Protein AF-A0A7C6TIT9-F1 (afdb_monomer_lite)

Secondary structure (DSSP, 8-state):
-----GGGTTTTHHHHHHHHHHHHHHHTT---------TT-HHHHHHHHTTT---------PPP-

Sequence (65 aa):
NLITRPDLRRRGAGRSVTAAAAALLAQRGVRSYLVDIESSNEASLGLFDSLGATVRHRSWYAEAR

Foldseek 3Di:
DQDDDPVCPPVCPSVVVVVVVVVVCVVVVNPDDDDDDDPPPVSVVVSVVVVVDDDPDDDDDDDDD

Radius of gyration: 13.64 Å; chains: 1; bounding box: 38×26×29 Å

pLDDT: mean 95.51, std 4.99, range [65.06, 98.5]

Structure (mmCIF, N/CA/C/O backbone):
data_AF-A0A7C6TIT9-F1
#
_entry.id   AF-A0A7C6TIT9-F1
#
loop_
_atom_site.group_PDB
_atom_site.id
_atom_site.type_symbol
_atom_site.label_atom_id
_atom_site.label_alt_id
_atom_site.label_comp_id
_atom_site.label_asym_id
_atom_site.label_entity_id
_atom_site.label_seq_id
_atom_site.pdbx_PDB_ins_code
_atom_site.Cartn_x
_atom_site.Cartn_y
_atom_site.Cartn_z
_atom_site.occupancy
_atom_site.B_iso_or_equiv
_atom_site.auth_seq_id
_atom_site.auth_comp_id
_atom_site.auth_asym_id
_atom_site.auth_atom_id
_atom_site.pdbx_PDB_model_num
ATOM 1 N N . ASN A 1 1 ? 4.012 -6.765 3.555 1.00 86.56 1 ASN A N 1
ATOM 2 C CA . ASN A 1 1 ? 4.254 -7.037 2.123 1.00 86.56 1 ASN A CA 1
ATOM 3 C C . ASN A 1 1 ? 2.910 -7.336 1.461 1.00 86.56 1 ASN A C 1
ATOM 5 O O . ASN A 1 1 ? 2.183 -8.168 1.992 1.00 86.56 1 ASN A O 1
ATOM 9 N N . LEU A 1 2 ? 2.549 -6.624 0.388 1.00 94.06 2 LEU A N 1
ATOM 10 C CA . LEU A 1 2 ? 1.301 -6.819 -0.361 1.00 94.06 2 LEU A CA 1
ATOM 11 C C . LEU A 1 2 ? 1.636 -7.428 -1.723 1.00 94.06 2 LEU A C 1
ATOM 13 O O . LEU A 1 2 ? 2.282 -6.789 -2.546 1.00 94.06 2 LEU A O 1
ATOM 17 N N . ILE A 1 3 ? 1.165 -8.647 -1.973 1.00 95.69 3 ILE A N 1
ATOM 18 C CA . ILE A 1 3 ? 1.417 -9.369 -3.221 1.00 95.69 3 ILE A CA 1
ATOM 19 C C . ILE A 1 3 ? 0.078 -9.852 -3.762 1.00 95.69 3 ILE A C 1
ATOM 21 O O . ILE A 1 3 ? -0.682 -10.519 -3.063 1.00 95.69 3 ILE A O 1
ATOM 25 N N . THR A 1 4 ? -0.216 -9.526 -5.020 1.00 96.00 4 THR A N 1
ATOM 26 C CA . THR A 1 4 ? -1.388 -10.069 -5.717 1.00 96.00 4 THR A CA 1
ATOM 27 C C . THR A 1 4 ? -0.943 -11.210 -6.618 1.00 96.00 4 THR A C 1
ATOM 29 O O . THR A 1 4 ? -0.108 -11.002 -7.509 1.00 96.00 4 THR A O 1
ATOM 32 N N . ARG A 1 5 ? -1.512 -12.404 -6.405 1.00 96.12 5 ARG A N 1
ATOM 33 C CA . ARG A 1 5 ? -1.275 -13.554 -7.285 1.00 96.12 5 ARG A CA 1
ATOM 34 C C . ARG A 1 5 ? -1.567 -13.174 -8.746 1.00 96.12 5 ARG A C 1
ATOM 36 O O . ARG A 1 5 ? -2.541 -12.451 -8.974 1.00 96.12 5 ARG A O 1
ATOM 43 N N . PRO A 1 6 ? -0.763 -13.625 -9.729 1.00 96.50 6 PRO A N 1
ATOM 44 C CA . PRO A 1 6 ? -0.926 -13.230 -11.129 1.00 96.50 6 PRO A CA 1
ATOM 45 C C . PRO A 1 6 ? -2.345 -13.409 -11.685 1.00 96.50 6 PRO A C 1
ATOM 47 O O . PRO A 1 6 ? -2.861 -12.499 -12.327 1.00 96.50 6 PRO A O 1
ATOM 50 N N . ASP A 1 7 ? -3.005 -14.516 -11.349 1.00 97.62 7 ASP A N 1
ATOM 51 C CA . ASP A 1 7 ? -4.375 -14.879 -11.743 1.00 97.62 7 ASP A CA 1
ATOM 52 C C . ASP A 1 7 ? -5.478 -14.002 -11.112 1.00 97.62 7 ASP A C 1
ATOM 54 O O . ASP A 1 7 ? -6.633 -14.012 -11.542 1.00 97.62 7 ASP A O 1
ATOM 58 N N . LEU A 1 8 ? -5.133 -13.206 -10.099 1.00 96.38 8 LEU A N 1
ATOM 59 C CA . LEU A 1 8 ? -6.043 -12.289 -9.407 1.00 96.38 8 LEU A CA 1
ATOM 60 C C . LEU A 1 8 ? -5.761 -10.813 -9.725 1.00 96.38 8 LEU A C 1
ATOM 62 O O . LEU A 1 8 ? -6.429 -9.917 -9.193 1.00 96.38 8 LEU A O 1
ATOM 66 N N . ARG A 1 9 ? -4.775 -10.524 -10.581 1.00 95.62 9 ARG A N 1
ATOM 67 C CA . ARG A 1 9 ? -4.424 -9.148 -10.953 1.00 95.62 9 ARG A CA 1
ATOM 68 C C . ARG A 1 9 ? -5.555 -8.483 -11.727 1.00 95.62 9 ARG A C 1
ATOM 70 O O . ARG A 1 9 ? -6.297 -9.129 -12.451 1.00 95.62 9 ARG A O 1
ATOM 77 N N . ARG A 1 10 ? -5.684 -7.162 -11.549 1.00 95.12 10 ARG A N 1
ATOM 78 C CA . ARG A 1 10 ? -6.714 -6.312 -12.186 1.00 95.12 10 ARG A CA 1
ATOM 79 C C . ARG A 1 10 ? -8.167 -6.742 -11.917 1.00 95.12 10 ARG A C 1
ATOM 81 O O . ARG A 1 10 ? -9.077 -6.253 -12.569 1.00 95.12 10 ARG A O 1
ATOM 88 N N . ARG A 1 11 ? -8.391 -7.574 -10.894 1.00 96.69 11 ARG A N 1
ATOM 89 C CA . ARG A 1 11 ? -9.719 -8.017 -10.427 1.00 96.69 11 ARG A CA 1
ATOM 90 C C . ARG A 1 11 ? -10.099 -7.442 -9.059 1.00 96.69 11 ARG A C 1
ATOM 92 O O . ARG A 1 11 ? -10.963 -7.968 -8.374 1.00 96.69 11 ARG A O 1
ATOM 99 N N . GLY A 1 12 ? -9.405 -6.391 -8.620 1.00 96.75 12 GLY A N 1
ATOM 100 C CA . GLY A 1 12 ? -9.676 -5.716 -7.346 1.00 96.75 12 GLY A CA 1
ATOM 101 C C . GLY A 1 12 ? -9.109 -6.394 -6.093 1.00 96.75 12 GLY A C 1
ATOM 102 O O . GLY A 1 12 ? -9.220 -5.814 -5.018 1.00 96.75 12 GLY A O 1
ATOM 103 N N . ALA A 1 13 ? -8.443 -7.551 -6.200 1.00 97.19 13 ALA A N 1
ATOM 104 C CA . ALA A 1 13 ? -7.916 -8.284 -5.041 1.00 97.19 13 ALA A CA 1
ATOM 105 C C . ALA A 1 13 ? -6.976 -7.434 -4.161 1.00 97.19 13 ALA A C 1
ATOM 107 O O . ALA A 1 13 ? -7.202 -7.314 -2.958 1.00 97.19 13 ALA A O 1
ATOM 108 N N . GLY A 1 14 ? -5.981 -6.771 -4.765 1.00 97.25 14 GLY A N 1
ATOM 109 C CA . GLY A 1 14 ? -5.074 -5.875 -4.038 1.00 97.25 14 GLY A CA 1
ATOM 110 C C . GLY A 1 14 ? -5.811 -4.730 -3.337 1.00 97.25 14 GLY A C 1
ATOM 111 O O . GLY A 1 14 ? -5.575 -4.478 -2.162 1.00 97.25 14 GLY A O 1
ATOM 112 N N . ARG A 1 15 ? -6.783 -4.104 -4.017 1.00 97.81 15 ARG A N 1
ATOM 113 C CA . ARG A 1 15 ? -7.618 -3.037 -3.443 1.00 97.81 15 ARG A CA 1
ATOM 114 C C . ARG A 1 15 ? -8.417 -3.525 -2.237 1.00 97.81 15 ARG A C 1
ATOM 116 O O . ARG A 1 15 ? -8.435 -2.846 -1.216 1.00 97.81 15 ARG A O 1
ATOM 123 N N . SER A 1 16 ? -9.056 -4.687 -2.351 1.00 97.88 16 SER A N 1
ATOM 124 C CA . SER A 1 16 ? -9.877 -5.255 -1.278 1.00 97.88 16 SER A CA 1
ATOM 125 C C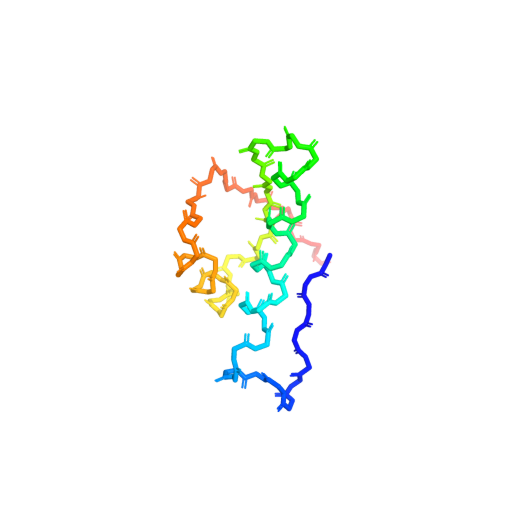 . SER A 1 16 ? -9.049 -5.537 -0.026 1.00 97.88 16 SER A C 1
ATOM 127 O O . SER A 1 16 ? -9.464 -5.183 1.075 1.00 97.88 16 SER A O 1
ATOM 129 N N . VAL A 1 17 ? -7.868 -6.140 -0.190 1.00 97.38 17 VAL A N 1
ATOM 130 C CA . VAL A 1 17 ? -6.973 -6.448 0.934 1.00 97.38 17 VAL A CA 1
ATOM 131 C C . VAL A 1 17 ? -6.446 -5.167 1.581 1.00 97.38 17 VAL A C 1
ATOM 133 O O . VAL A 1 17 ? -6.509 -5.040 2.803 1.00 97.38 17 VAL A O 1
ATOM 136 N N . THR A 1 18 ? -5.982 -4.194 0.791 1.00 97.62 18 THR A N 1
ATOM 137 C CA . THR A 1 18 ? -5.479 -2.920 1.330 1.00 97.62 18 THR A CA 1
ATOM 138 C C . THR A 1 18 ? -6.565 -2.150 2.077 1.00 97.62 18 THR A C 1
ATOM 140 O O . THR A 1 18 ? -6.312 -1.649 3.170 1.00 97.62 18 THR A O 1
ATOM 143 N N . ALA A 1 19 ? -7.787 -2.090 1.538 1.00 96.69 19 ALA A N 1
ATOM 144 C CA . ALA A 1 19 ? -8.906 -1.420 2.196 1.00 96.69 19 ALA A CA 1
ATOM 145 C C . ALA A 1 19 ? -9.277 -2.093 3.529 1.00 96.69 19 ALA A C 1
ATOM 147 O O . ALA A 1 19 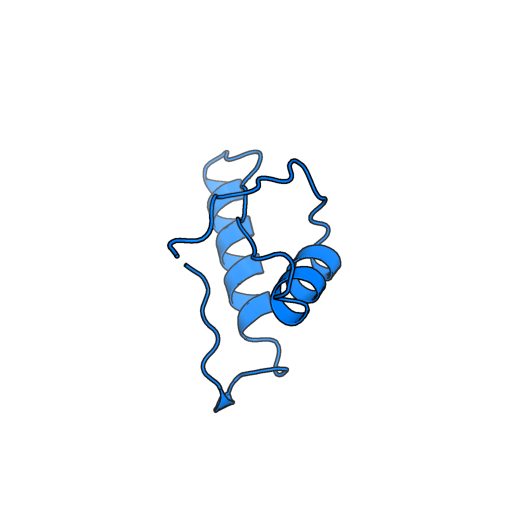? -9.464 -1.406 4.532 1.00 96.69 19 ALA A O 1
ATOM 148 N N . ALA A 1 20 ? -9.318 -3.430 3.566 1.00 97.69 20 ALA A N 1
ATOM 149 C CA . ALA A 1 20 ? -9.575 -4.176 4.796 1.00 97.69 20 ALA A CA 1
ATOM 150 C C . ALA A 1 20 ? -8.475 -3.950 5.848 1.00 97.69 20 ALA A C 1
ATOM 152 O O . ALA A 1 20 ? -8.773 -3.745 7.025 1.00 97.69 20 ALA A O 1
ATOM 153 N N . ALA A 1 21 ? -7.207 -3.922 5.427 1.00 97.31 21 ALA A N 1
ATOM 154 C CA . ALA A 1 21 ? -6.089 -3.618 6.315 1.00 97.31 21 ALA A CA 1
ATOM 155 C C . ALA A 1 21 ? -6.171 -2.187 6.872 1.00 97.31 21 ALA A C 1
ATOM 157 O O . ALA A 1 21 ? -6.007 -1.991 8.075 1.00 97.31 21 ALA A O 1
ATOM 158 N N . ALA A 1 22 ? -6.484 -1.197 6.031 1.00 96.50 22 ALA A N 1
ATOM 159 C CA . ALA A 1 22 ? -6.661 0.189 6.459 1.00 96.50 22 ALA A CA 1
ATOM 160 C C . ALA A 1 22 ? -7.812 0.338 7.470 1.00 96.50 22 ALA A C 1
ATOM 162 O O . ALA A 1 22 ? -7.643 0.992 8.499 1.00 96.50 22 ALA A O 1
ATOM 163 N N . ALA A 1 23 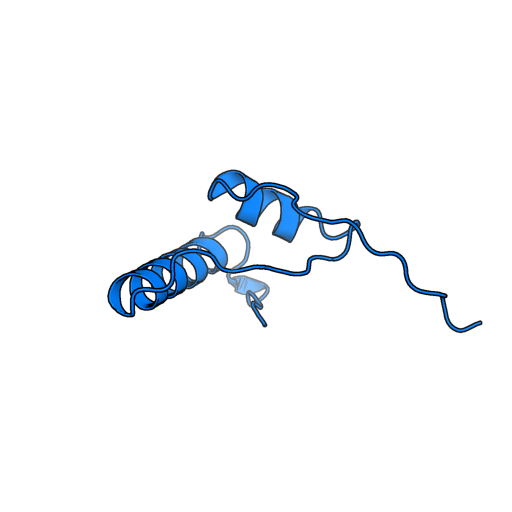? -8.949 -0.323 7.227 1.00 97.19 23 ALA A N 1
ATOM 164 C CA . ALA A 1 23 ? -10.073 -0.347 8.161 1.00 97.19 23 ALA A CA 1
ATOM 165 C C . ALA A 1 23 ? -9.689 -0.971 9.514 1.00 97.19 23 ALA A C 1
ATOM 167 O O . ALA A 1 23 ? -10.008 -0.415 10.565 1.00 97.19 23 ALA A O 1
ATOM 168 N N . LEU A 1 24 ? -8.948 -2.084 9.501 1.00 98.19 24 LEU A N 1
ATOM 169 C CA . LEU A 1 24 ? -8.454 -2.729 10.719 1.00 98.19 24 LEU A CA 1
ATOM 170 C C . LEU A 1 24 ? -7.490 -1.827 11.508 1.00 98.19 24 LEU A C 1
ATOM 172 O O . LEU A 1 24 ? -7.550 -1.778 12.735 1.00 98.19 24 LEU A O 1
ATOM 176 N N . LEU A 1 25 ? -6.599 -1.112 10.818 1.00 97.81 25 LEU A N 1
ATOM 177 C CA . LEU A 1 25 ? -5.683 -0.155 11.442 1.00 97.81 25 LEU A CA 1
ATOM 178 C C . LEU A 1 25 ? -6.449 1.005 12.093 1.00 97.81 25 LEU A C 1
ATOM 180 O O . LEU A 1 25 ? -6.172 1.349 13.243 1.00 97.81 25 LEU A O 1
ATOM 184 N N . ALA A 1 26 ? -7.454 1.550 11.404 1.00 97.69 26 ALA A N 1
ATOM 185 C CA . ALA A 1 26 ? -8.292 2.624 11.932 1.00 97.69 26 ALA A CA 1
ATOM 186 C C . ALA A 1 26 ? -9.040 2.202 13.209 1.00 97.69 26 ALA A C 1
ATOM 188 O O . ALA A 1 26 ? -9.038 2.940 14.193 1.00 97.69 26 ALA A O 1
ATOM 189 N N . GLN A 1 27 ? -9.594 0.983 13.244 1.00 98.50 27 GLN A N 1
ATOM 190 C CA . GLN A 1 27 ? -10.236 0.420 14.444 1.00 98.50 27 GLN A CA 1
ATOM 191 C C . GLN A 1 27 ? -9.281 0.307 15.643 1.00 98.50 27 GLN A C 1
ATOM 193 O O . GLN A 1 27 ? -9.720 0.315 16.789 1.00 98.50 27 GLN A O 1
ATOM 198 N N . ARG A 1 28 ? -7.971 0.225 15.390 1.00 98.31 28 ARG A N 1
ATOM 199 C CA . ARG A 1 28 ? -6.91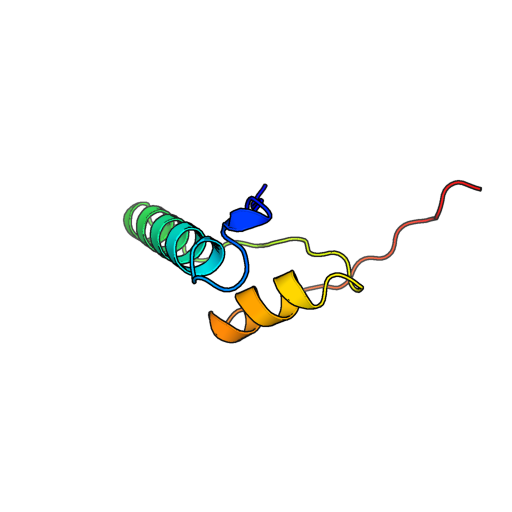7 0.168 16.413 1.00 98.31 28 ARG A CA 1
ATOM 200 C C . ARG A 1 28 ? -6.340 1.543 16.766 1.00 98.31 28 ARG A C 1
ATOM 202 O O . ARG A 1 28 ? -5.328 1.616 17.455 1.00 98.31 28 ARG A O 1
ATOM 209 N N . GLY A 1 29 ? -6.948 2.629 16.288 1.00 98.50 29 GLY A N 1
ATOM 210 C CA . GLY A 1 29 ? -6.509 3.998 16.570 1.00 98.50 29 GLY A CA 1
ATOM 211 C C . GLY A 1 29 ? -5.280 4.452 15.775 1.00 98.50 29 GLY A C 1
ATOM 212 O O . GLY A 1 29 ? -4.702 5.498 16.077 1.00 98.50 29 GLY A O 1
ATOM 213 N N . VAL A 1 30 ? -4.866 3.702 14.749 1.00 98.44 30 VAL A N 1
ATOM 214 C CA . VAL A 1 30 ? -3.762 4.103 13.870 1.00 98.44 30 VAL A CA 1
ATOM 215 C C . VAL A 1 30 ? -4.240 5.222 12.946 1.00 98.44 30 VAL A C 1
ATOM 217 O O . VAL A 1 30 ? -5.225 5.070 12.228 1.00 98.44 30 VAL A O 1
ATOM 220 N N . ARG A 1 31 ? -3.526 6.354 12.951 1.00 96.38 31 ARG A N 1
ATOM 221 C CA . ARG A 1 31 ? -3.901 7.558 12.183 1.00 96.38 31 ARG A CA 1
ATOM 222 C C . ARG A 1 31 ? -3.295 7.616 10.784 1.00 96.38 31 ARG A C 1
ATOM 224 O O . ARG A 1 31 ? -3.811 8.318 9.921 1.00 96.38 31 ARG A O 1
ATOM 231 N N . SER A 1 32 ? -2.193 6.908 10.566 1.00 95.56 32 SER A N 1
ATOM 232 C CA . SER A 1 32 ? -1.502 6.846 9.283 1.00 95.56 32 SER A CA 1
ATOM 233 C C . SER A 1 32 ? -0.689 5.559 9.174 1.00 95.56 32 SER A C 1
ATOM 235 O O . SER A 1 32 ? -0.225 5.013 10.174 1.00 95.56 32 SER A O 1
ATOM 237 N N . TYR A 1 33 ? -0.515 5.082 7.946 1.00 95.75 33 TYR A N 1
ATOM 238 C CA . TYR A 1 33 ? 0.407 4.007 7.597 1.00 95.75 33 TYR A CA 1
ATOM 239 C C . TYR A 1 33 ? 1.203 4.422 6.360 1.00 95.75 33 TYR A C 1
ATOM 241 O O . TYR A 1 33 ? 0.772 5.289 5.597 1.00 95.75 33 TYR A O 1
ATOM 249 N N . LEU A 1 34 ? 2.371 3.816 6.183 1.00 96.38 34 LEU A N 1
ATOM 250 C CA . LEU A 1 34 ? 3.243 4.048 5.039 1.00 96.38 34 LEU A CA 1
ATOM 251 C C . LEU A 1 34 ? 3.363 2.769 4.219 1.00 96.38 34 LEU A C 1
ATOM 253 O O . LEU A 1 34 ? 3.226 1.661 4.743 1.00 96.38 34 LEU A O 1
ATOM 257 N N . VAL A 1 35 ? 3.611 2.948 2.927 1.00 96.62 35 VAL A N 1
ATOM 258 C CA . VAL A 1 35 ? 3.959 1.875 2.005 1.00 96.62 35 VAL A CA 1
ATOM 259 C C . VAL A 1 35 ? 5.167 2.311 1.202 1.00 96.62 35 VAL A C 1
ATOM 261 O O . VAL A 1 35 ? 5.145 3.358 0.558 1.00 96.62 35 VAL A O 1
ATOM 264 N N . ASP A 1 36 ? 6.209 1.493 1.253 1.00 96.69 36 ASP A N 1
ATOM 265 C CA . ASP A 1 36 ? 7.390 1.684 0.428 1.00 96.69 36 ASP A CA 1
ATOM 266 C C . ASP A 1 36 ? 7.162 0.969 -0.899 1.00 96.69 36 ASP A C 1
ATOM 268 O O . ASP A 1 36 ? 6.816 -0.217 -0.945 1.00 96.69 36 ASP A O 1
ATOM 272 N N . ILE A 1 37 ? 7.284 1.724 -1.985 1.00 96.81 37 ILE A N 1
ATOM 273 C CA . ILE A 1 37 ? 7.008 1.261 -3.339 1.00 96.81 37 ILE A CA 1
ATOM 274 C C . ILE A 1 37 ? 8.195 1.657 -4.200 1.00 96.81 37 ILE A C 1
ATOM 276 O O . ILE A 1 37 ? 8.573 2.828 -4.233 1.00 96.81 37 ILE A O 1
ATOM 280 N N . GLU A 1 38 ? 8.755 0.680 -4.912 1.00 96.06 38 GLU A N 1
ATOM 281 C CA . GLU A 1 38 ? 9.766 0.958 -5.925 1.00 96.06 38 GLU A CA 1
ATOM 282 C C . GLU A 1 38 ? 9.204 1.924 -6.974 1.00 96.06 38 GLU A C 1
ATOM 284 O O . GLU A 1 38 ? 8.081 1.758 -7.454 1.00 96.06 38 GLU A O 1
ATOM 289 N N . SER A 1 39 ? 9.999 2.919 -7.351 1.00 96.31 39 SER A N 1
ATOM 290 C CA . SER A 1 39 ? 9.599 4.003 -8.250 1.00 96.31 39 SER A CA 1
ATOM 291 C C . SER A 1 39 ? 9.143 3.519 -9.632 1.00 96.31 39 SER A C 1
ATOM 293 O O . SER A 1 39 ? 8.297 4.160 -10.252 1.00 96.31 39 SER A O 1
ATOM 295 N N . SER A 1 40 ? 9.647 2.369 -10.085 1.00 96.62 40 SER A N 1
ATOM 296 C CA . SER A 1 40 ? 9.262 1.719 -11.343 1.00 96.62 40 SER A CA 1
ATOM 297 C C . SER A 1 40 ? 8.019 0.824 -11.233 1.00 96.62 40 SER A C 1
ATOM 299 O O . SER A 1 40 ? 7.521 0.323 -12.241 1.00 96.62 40 SER A O 1
ATOM 301 N N . ASN A 1 41 ? 7.474 0.607 -10.030 1.00 97.12 41 ASN A N 1
ATOM 302 C CA . ASN A 1 41 ? 6.298 -0.237 -9.821 1.00 97.12 41 ASN A CA 1
ATOM 303 C C . ASN A 1 41 ? 4.992 0.548 -10.027 1.00 97.12 41 ASN A C 1
ATOM 305 O O . ASN A 1 41 ? 4.222 0.783 -9.089 1.00 97.12 41 ASN A O 1
ATOM 309 N N . GLU A 1 42 ? 4.722 0.917 -11.278 1.00 97.56 42 GLU A N 1
ATOM 310 C CA . GLU A 1 42 ? 3.550 1.708 -11.683 1.00 97.56 42 GLU A CA 1
ATOM 311 C C . GLU A 1 42 ? 2.218 1.099 -11.225 1.00 97.56 42 GLU A C 1
ATOM 313 O O . GLU A 1 42 ? 1.296 1.815 -10.837 1.00 97.56 42 GLU A O 1
ATOM 318 N N . ALA A 1 43 ? 2.112 -0.233 -11.209 1.00 96.31 43 ALA A N 1
ATOM 319 C CA . ALA A 1 43 ? 0.897 -0.919 -10.781 1.00 96.31 43 ALA A CA 1
ATOM 320 C C . ALA A 1 43 ? 0.586 -0.684 -9.293 1.00 96.31 43 ALA A C 1
ATOM 322 O O . ALA A 1 43 ? -0.574 -0.460 -8.933 1.00 96.31 43 ALA A O 1
ATOM 323 N N . SER A 1 44 ? 1.606 -0.733 -8.432 1.00 97.56 44 SER A N 1
ATOM 324 C CA . SER A 1 44 ? 1.457 -0.428 -7.006 1.00 97.56 44 SER A CA 1
ATOM 325 C C . SER A 1 44 ? 1.223 1.061 -6.780 1.00 97.56 44 SER A C 1
ATOM 327 O O . SER A 1 44 ? 0.338 1.412 -6.001 1.00 97.56 44 SER A O 1
ATOM 329 N N . LEU A 1 45 ? 1.953 1.927 -7.492 1.00 97.81 45 LEU A N 1
ATOM 330 C CA . LEU A 1 45 ? 1.752 3.376 -7.428 1.00 97.81 45 LEU A CA 1
ATOM 331 C C . LEU A 1 45 ? 0.301 3.740 -7.767 1.00 97.81 45 LEU A C 1
ATOM 333 O O . LEU A 1 45 ? -0.366 4.377 -6.957 1.00 97.81 45 LEU A O 1
ATOM 337 N N . GLY A 1 46 ? -0.228 3.242 -8.887 1.00 97.19 46 GLY A N 1
ATOM 338 C CA . GLY A 1 46 ? -1.614 3.488 -9.291 1.00 97.19 46 GLY A CA 1
ATOM 339 C C . GLY A 1 46 ? -2.650 2.889 -8.334 1.00 97.19 46 GLY A C 1
ATOM 340 O O . GLY A 1 46 ? -3.710 3.476 -8.123 1.00 97.19 46 GLY A O 1
ATOM 341 N N . LEU A 1 47 ? -2.363 1.741 -7.706 1.00 97.50 47 LEU A N 1
ATOM 342 C CA . LEU A 1 47 ? -3.239 1.187 -6.670 1.00 97.50 47 LEU A CA 1
ATOM 343 C C . LEU A 1 47 ? -3.347 2.135 -5.471 1.00 97.50 47 LEU A C 1
ATOM 345 O O . LEU A 1 47 ? -4.461 2.438 -5.044 1.00 97.50 47 LEU A O 1
ATOM 349 N N . PHE A 1 48 ? -2.217 2.575 -4.919 1.00 98.00 48 PHE A N 1
ATOM 350 C CA . PHE A 1 48 ? -2.216 3.406 -3.716 1.00 98.00 48 PHE A CA 1
ATOM 351 C C . PHE A 1 48 ? -2.672 4.841 -3.994 1.00 98.00 48 PHE A C 1
ATOM 353 O O . PHE A 1 48 ? -3.403 5.393 -3.173 1.00 98.00 48 PHE A O 1
ATOM 360 N N . ASP A 1 49 ? -2.369 5.390 -5.170 1.00 97.69 49 ASP A N 1
ATOM 361 C CA . ASP A 1 49 ? -2.942 6.653 -5.650 1.00 97.69 49 ASP A CA 1
ATOM 362 C C . ASP A 1 49 ? -4.479 6.581 -5.709 1.00 97.69 49 ASP A C 1
ATOM 364 O O . ASP A 1 49 ? -5.172 7.400 -5.108 1.00 97.69 49 ASP A O 1
ATOM 368 N N . SER A 1 50 ? -5.040 5.503 -6.277 1.00 96.50 50 SER A N 1
ATOM 369 C CA . SER A 1 50 ? -6.501 5.298 -6.320 1.00 96.50 50 SER A CA 1
ATOM 370 C C . SER A 1 50 ? -7.166 5.135 -4.943 1.00 96.50 50 SER A C 1
ATOM 372 O O . SER A 1 50 ? -8.392 5.206 -4.832 1.00 96.50 50 SER A O 1
ATOM 374 N N . LEU A 1 51 ? -6.371 4.879 -3.901 1.00 95.75 51 LEU A N 1
ATOM 375 C CA . LEU A 1 51 ? -6.801 4.778 -2.506 1.00 95.75 51 LEU A 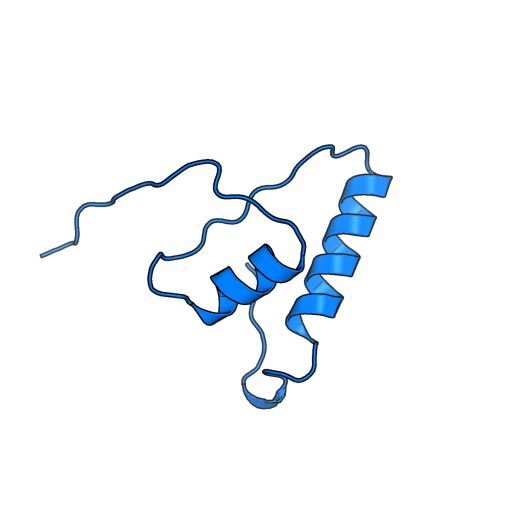CA 1
ATOM 376 C C . LEU A 1 51 ? -6.579 6.084 -1.724 1.00 95.75 51 LEU A C 1
ATOM 378 O O . LEU A 1 51 ? -6.835 6.116 -0.521 1.00 95.75 51 LEU A O 1
ATOM 382 N N . GLY A 1 52 ? -6.126 7.151 -2.388 1.00 96.44 52 GLY A N 1
ATOM 383 C CA . GLY A 1 52 ? -5.888 8.464 -1.788 1.00 96.44 52 GLY A CA 1
ATOM 384 C C . GLY A 1 52 ? -4.548 8.591 -1.062 1.00 96.44 52 GLY A C 1
ATOM 385 O O . GLY A 1 52 ? -4.367 9.524 -0.277 1.00 96.44 52 GLY A O 1
ATOM 386 N N . ALA A 1 53 ? -3.609 7.665 -1.281 1.00 97.19 53 ALA A N 1
ATOM 387 C CA . ALA A 1 53 ? -2.259 7.814 -0.757 1.00 97.19 53 ALA A CA 1
ATOM 388 C C . ALA A 1 53 ? -1.529 8.955 -1.476 1.00 97.19 53 ALA A C 1
ATOM 390 O O . ALA A 1 53 ? -1.721 9.194 -2.664 1.00 97.19 53 ALA A O 1
ATOM 391 N N . THR A 1 54 ? -0.64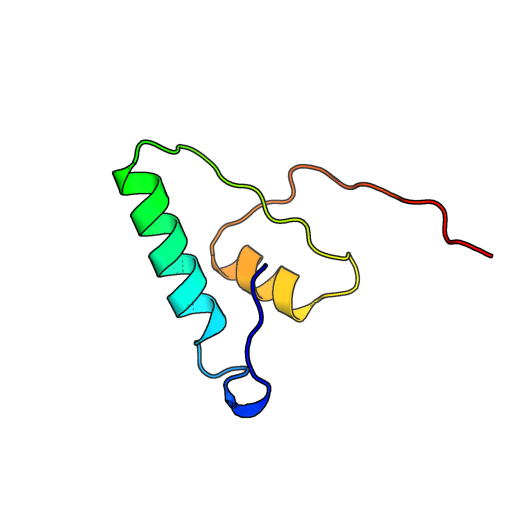5 9.638 -0.755 1.00 97.12 54 THR A N 1
ATOM 392 C CA . THR A 1 54 ? 0.210 10.691 -1.308 1.00 97.12 54 THR A CA 1
ATOM 393 C C . THR A 1 54 ? 1.672 10.382 -1.027 1.00 97.12 54 THR A C 1
ATOM 395 O O . THR A 1 54 ? 2.010 9.731 -0.034 1.00 97.12 54 THR A O 1
ATOM 398 N N . VAL A 1 55 ? 2.563 10.854 -1.902 1.00 96.94 55 VAL A N 1
ATOM 399 C CA . VAL A 1 55 ? 4.006 10.690 -1.707 1.00 96.94 55 VAL A CA 1
ATOM 400 C C . VAL A 1 55 ? 4.445 11.529 -0.511 1.00 96.94 55 VAL A C 1
ATOM 402 O O . VAL A 1 55 ? 4.325 12.753 -0.522 1.00 96.94 55 VAL A O 1
ATOM 405 N N . ARG A 1 56 ? 4.974 10.868 0.521 1.00 96.88 56 ARG A N 1
ATOM 406 C CA . ARG A 1 56 ? 5.536 11.537 1.705 1.00 96.88 56 ARG A CA 1
ATOM 407 C C . ARG A 1 56 ? 7.038 11.724 1.633 1.00 96.88 56 ARG A C 1
ATOM 409 O O . ARG A 1 56 ? 7.539 12.745 2.089 1.00 96.88 56 ARG A O 1
ATOM 416 N N . HIS A 1 57 ? 7.743 10.757 1.066 1.00 96.38 57 HIS A N 1
ATOM 417 C CA . HIS A 1 57 ? 9.190 10.778 0.961 1.00 96.38 57 HIS A CA 1
ATOM 418 C C . HIS A 1 57 ? 9.634 9.963 -0.255 1.00 96.38 57 HIS A C 1
ATOM 420 O O . HIS A 1 57 ? 8.931 9.046 -0.681 1.00 96.38 57 HIS A O 1
ATOM 426 N N . ARG A 1 58 ? 10.789 10.321 -0.818 1.00 96.44 58 ARG A N 1
ATOM 427 C CA . ARG A 1 58 ? 11.491 9.549 -1.844 1.00 96.44 58 ARG A CA 1
ATOM 428 C C . ARG A 1 58 ? 12.883 9.250 -1.312 1.00 96.44 58 ARG A C 1
ATOM 430 O O . ARG A 1 58 ? 13.550 10.162 -0.831 1.00 96.44 58 ARG A O 1
ATOM 437 N N . SER A 1 59 ? 13.286 7.992 -1.404 1.00 94.44 59 SER A N 1
ATOM 438 C CA . SER A 1 59 ? 14.602 7.520 -0.981 1.00 94.44 59 SER A CA 1
ATOM 439 C C . SER A 1 59 ? 15.339 6.930 -2.175 1.00 94.44 59 SER A C 1
ATOM 441 O O . SER A 1 59 ? 14.716 6.409 -3.098 1.00 94.44 59 SER A O 1
ATOM 443 N N . TRP A 1 60 ? 16.665 7.014 -2.141 1.00 94.06 60 TRP A N 1
ATOM 444 C CA . TRP A 1 60 ? 17.554 6.429 -3.137 1.00 94.06 60 TRP A CA 1
ATOM 445 C C . TRP A 1 60 ? 18.550 5.535 -2.418 1.00 94.06 60 TRP A C 1
ATOM 447 O O . TRP A 1 60 ? 19.040 5.882 -1.343 1.00 94.06 60 TRP A O 1
ATOM 457 N N . TYR A 1 61 ? 18.851 4.398 -3.027 1.00 88.38 61 TYR A N 1
ATOM 458 C CA . TYR A 1 61 ? 19.819 3.442 -2.515 1.00 88.38 61 TYR A CA 1
ATOM 459 C C . TYR A 1 61 ? 20.944 3.297 -3.533 1.00 88.38 61 TYR A C 1
ATOM 461 O O . TYR A 1 61 ? 20.723 3.441 -4.735 1.00 88.38 61 TYR A O 1
ATOM 469 N N . ALA A 1 62 ? 22.158 3.038 -3.050 1.00 92.06 62 ALA A N 1
ATOM 470 C CA . ALA A 1 62 ? 23.250 2.667 -3.934 1.00 92.06 62 ALA A CA 1
ATOM 471 C C . ALA A 1 62 ? 22.952 1.289 -4.535 1.00 92.06 62 ALA A C 1
ATOM 473 O O . ALA A 1 62 ? 22.597 0.358 -3.812 1.00 92.06 62 ALA A O 1
ATOM 474 N N . GLU A 1 63 ? 23.100 1.164 -5.848 1.00 83.50 63 GLU A N 1
ATOM 475 C CA . GLU A 1 63 ? 23.002 -0.124 -6.520 1.00 83.50 63 GLU A CA 1
ATOM 476 C C . GLU A 1 63 ? 24.299 -0.903 -6.271 1.00 83.50 63 GLU A C 1
ATOM 478 O O . GLU A 1 63 ? 25.401 -0.358 -6.405 1.00 83.50 63 GLU A O 1
ATOM 483 N N . ALA A 1 64 ? 24.178 -2.162 -5.845 1.00 79.88 64 ALA A N 1
ATOM 484 C CA . ALA A 1 64 ? 25.337 -3.035 -5.739 1.00 79.88 64 ALA A CA 1
ATOM 485 C C . ALA A 1 64 ? 25.863 -3.288 -7.159 1.00 79.88 64 ALA A C 1
ATOM 487 O O . ALA A 1 64 ? 25.120 -3.784 -8.004 1.00 79.88 64 ALA A O 1
ATOM 488 N N . ARG A 1 65 ? 27.111 -2.878 -7.413 1.00 65.06 65 ARG A N 1
ATOM 489 C CA . ARG A 1 65 ? 27.810 -3.140 -8.678 1.00 65.06 65 ARG A CA 1
ATOM 490 C C . ARG A 1 65 ? 28.049 -4.626 -8.901 1.00 65.06 65 ARG A C 1
ATOM 492 O O . ARG A 1 65 ? 28.325 -5.321 -7.898 1.00 65.06 65 ARG A O 1
#